Protein AF-A0AAW9EF21-F1 (afdb_monomer_lite)

Structure (mmCIF, N/CA/C/O backbone):
data_AF-A0AAW9EF21-F1
#
_entry.id   AF-A0AAW9EF21-F1
#
loop_
_atom_site.group_PDB
_atom_site.id
_atom_site.type_symbol
_atom_site.label_atom_id
_atom_site.label_alt_id
_atom_site.label_comp_id
_atom_site.label_asym_id
_atom_site.label_entity_id
_atom_site.label_seq_id
_atom_site.pdbx_PDB_ins_code
_atom_site.Cartn_x
_atom_site.Cartn_y
_atom_site.Cartn_z
_atom_site.occupancy
_atom_site.B_iso_or_equiv
_atom_site.auth_seq_id
_atom_site.auth_comp_id
_atom_site.auth_asym_id
_atom_site.auth_atom_id
_atom_site.pdbx_PDB_model_num
ATOM 1 N N . LEU A 1 1 ? 20.484 9.085 -9.683 1.00 52.66 1 LEU A N 1
ATOM 2 C CA . LEU A 1 1 ? 19.190 9.571 -9.156 1.00 52.66 1 LEU A CA 1
ATOM 3 C C . LEU A 1 1 ? 19.272 9.480 -7.636 1.00 52.66 1 LEU A C 1
ATOM 5 O O . LEU A 1 1 ? 19.601 8.409 -7.146 1.00 52.66 1 LEU A O 1
ATOM 9 N N . GLY A 1 2 ? 19.135 10.588 -6.904 1.00 64.81 2 GLY A N 1
ATOM 10 C CA . GLY A 1 2 ? 19.254 10.560 -5.438 1.00 64.81 2 GLY A CA 1
ATOM 11 C C . GLY A 1 2 ? 18.044 9.883 -4.772 1.00 64.81 2 GLY A C 1
ATOM 12 O O . GLY A 1 2 ? 16.968 9.891 -5.371 1.00 64.81 2 GLY A O 1
ATOM 13 N N . PRO A 1 3 ? 18.179 9.350 -3.543 1.00 64.38 3 PRO A N 1
ATOM 14 C CA . PRO A 1 3 ? 17.119 8.598 -2.858 1.00 64.38 3 PRO A CA 1
ATOM 15 C C . PRO A 1 3 ? 15.798 9.378 -2.728 1.00 64.38 3 PRO A C 1
ATOM 17 O O . PRO A 1 3 ? 14.741 8.825 -3.008 1.00 64.38 3 PRO A O 1
ATOM 20 N N . LYS A 1 4 ? 15.852 10.692 -2.458 1.00 62.03 4 LYS A N 1
ATOM 21 C CA . LYS A 1 4 ? 14.664 11.570 -2.434 1.00 62.03 4 LYS A CA 1
ATOM 22 C C . LYS A 1 4 ? 13.967 11.718 -3.787 1.00 62.03 4 LYS A C 1
ATOM 24 O O . LYS A 1 4 ? 12.749 11.802 -3.850 1.00 62.03 4 LYS A O 1
ATOM 29 N N . ALA A 1 5 ? 14.736 11.790 -4.872 1.00 62.22 5 ALA A N 1
ATOM 30 C CA . ALA A 1 5 ? 14.163 11.916 -6.210 1.00 62.22 5 ALA A CA 1
ATOM 31 C C . ALA A 1 5 ? 13.500 10.603 -6.647 1.00 62.22 5 ALA A C 1
ATOM 33 O O . ALA A 1 5 ? 12.499 10.627 -7.350 1.00 62.22 5 ALA A O 1
ATOM 34 N N . PHE A 1 6 ? 14.031 9.461 -6.201 1.00 62.06 6 PHE A N 1
ATOM 35 C CA . PHE A 1 6 ? 13.405 8.166 -6.438 1.00 62.06 6 PHE A CA 1
ATOM 36 C C . PHE A 1 6 ? 12.091 8.028 -5.662 1.00 62.06 6 PHE A C 1
ATOM 38 O O . PHE A 1 6 ? 11.083 7.701 -6.265 1.00 62.06 6 PHE A O 1
ATOM 45 N N . GLU A 1 7 ? 12.065 8.364 -4.371 1.00 61.50 7 GLU A N 1
ATOM 46 C CA . GLU A 1 7 ? 10.860 8.300 -3.528 1.00 61.50 7 GLU A CA 1
ATOM 47 C C . GLU A 1 7 ? 9.698 9.151 -4.071 1.00 61.50 7 GLU A C 1
ATOM 49 O O . GLU A 1 7 ? 8.569 8.676 -4.178 1.00 61.50 7 GLU A O 1
ATOM 54 N N . GLN A 1 8 ? 9.992 10.383 -4.499 1.00 65.88 8 GLN A N 1
ATOM 55 C CA . GLN A 1 8 ? 8.988 11.302 -5.046 1.00 65.88 8 GLN A CA 1
ATOM 56 C C . GLN A 1 8 ? 8.468 10.874 -6.426 1.00 65.88 8 GLN A C 1
ATOM 58 O O . GLN A 1 8 ? 7.329 11.168 -6.777 1.00 65.88 8 GLN A O 1
ATOM 63 N N . CYS A 1 9 ? 9.288 10.182 -7.220 1.00 63.47 9 CYS A N 1
ATOM 64 C CA . CYS A 1 9 ? 8.905 9.738 -8.559 1.00 63.47 9 CYS A CA 1
ATOM 65 C C . CYS A 1 9 ? 8.405 8.285 -8.601 1.00 63.47 9 CYS A C 1
ATOM 67 O O . CYS A 1 9 ? 7.783 7.903 -9.588 1.00 63.47 9 CYS A O 1
ATOM 69 N N . ALA A 1 10 ? 8.644 7.479 -7.562 1.00 59.19 10 ALA A N 1
ATOM 70 C CA . ALA A 1 10 ? 8.361 6.044 -7.565 1.00 59.19 10 ALA A CA 1
ATOM 71 C C . ALA A 1 10 ? 6.879 5.732 -7.810 1.00 59.19 10 ALA A C 1
ATOM 73 O O . ALA A 1 10 ? 6.586 4.884 -8.641 1.00 59.19 10 ALA A O 1
ATOM 74 N N . GLY A 1 11 ? 5.945 6.472 -7.203 1.00 58.59 11 GLY A N 1
ATOM 75 C CA . GLY A 1 11 ? 4.509 6.275 -7.454 1.00 58.59 11 GLY A CA 1
ATOM 76 C C . GLY A 1 11 ? 4.035 6.683 -8.856 1.00 58.59 11 GLY A C 1
ATOM 77 O O . GLY A 1 11 ? 2.920 6.350 -9.253 1.00 58.59 11 GLY A O 1
ATOM 78 N N . PHE A 1 12 ? 4.875 7.377 -9.634 1.00 62.59 12 PHE A N 1
ATOM 79 C CA . PHE A 1 12 ? 4.587 7.768 -11.019 1.00 62.59 12 PHE A CA 1
ATOM 80 C C . PHE A 1 12 ? 5.284 6.870 -12.054 1.00 62.59 12 PHE A C 1
ATOM 82 O O . PHE A 1 12 ? 4.884 6.851 -13.221 1.00 62.59 12 PHE A O 1
ATOM 89 N N . LEU A 1 13 ? 6.318 6.122 -11.655 1.00 60.44 13 LEU A N 1
ATOM 90 C CA . LEU A 1 13 ? 7.048 5.195 -12.517 1.00 60.44 13 LEU A CA 1
ATOM 91 C C . LEU A 1 13 ? 6.432 3.798 -12.431 1.00 60.44 13 LEU A C 1
ATOM 93 O O . LEU A 1 13 ? 6.708 3.040 -11.513 1.00 60.44 13 LEU A O 1
ATOM 97 N N . ARG A 1 14 ? 5.641 3.433 -13.443 1.00 59.31 14 ARG A N 1
ATOM 98 C CA . ARG A 1 14 ? 5.106 2.071 -13.577 1.00 59.31 14 ARG A CA 1
ATOM 99 C C . ARG A 1 14 ? 6.128 1.166 -14.261 1.00 59.31 14 ARG A C 1
ATOM 101 O O . ARG A 1 14 ? 6.427 1.367 -15.441 1.00 59.31 14 ARG A O 1
ATOM 108 N N . ILE A 1 15 ? 6.624 0.148 -13.562 1.00 62.09 15 ILE A N 1
ATOM 109 C CA . ILE A 1 15 ? 7.526 -0.869 -14.121 1.00 62.09 15 ILE A CA 1
ATOM 110 C C . ILE A 1 15 ? 6.711 -2.137 -14.405 1.00 62.09 15 ILE A C 1
ATOM 112 O O . ILE A 1 15 ? 6.364 -2.879 -13.495 1.00 62.09 15 ILE A O 1
ATOM 116 N N . ARG A 1 16 ? 6.393 -2.393 -15.684 1.00 54.59 16 ARG A N 1
ATOM 117 C CA . ARG A 1 16 ? 5.507 -3.506 -16.102 1.00 54.59 16 ARG A CA 1
ATOM 118 C C . 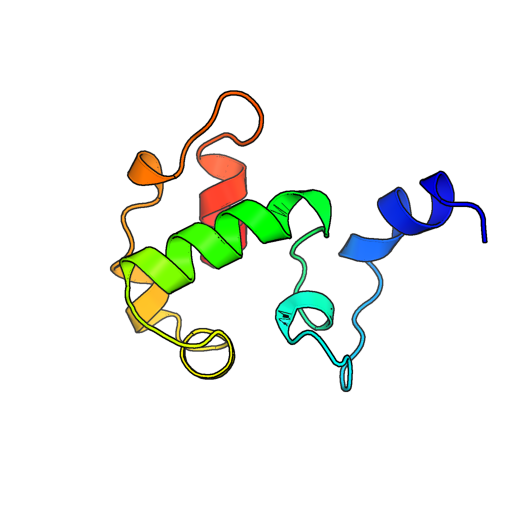ARG A 1 16 ? 6.117 -4.912 -15.948 1.00 54.59 16 ARG A C 1
ATOM 120 O O . ARG A 1 16 ? 5.356 -5.867 -15.939 1.00 54.59 16 ARG A O 1
ATOM 127 N N . ASP A 1 17 ? 7.435 -5.016 -15.763 1.00 57.03 17 ASP A N 1
ATOM 128 C CA . ASP A 1 17 ? 8.187 -6.266 -15.524 1.00 57.03 17 ASP A CA 1
ATOM 129 C C . ASP A 1 17 ? 9.089 -6.152 -14.274 1.00 57.03 17 ASP A C 1
ATOM 131 O O . ASP A 1 17 ? 10.211 -6.664 -14.218 1.00 57.03 17 ASP A O 1
ATOM 135 N N . GLY A 1 18 ? 8.636 -5.393 -13.271 1.00 59.72 18 GLY A N 1
ATOM 136 C CA . GLY A 1 18 ? 9.342 -5.255 -11.999 1.00 59.72 18 GLY A CA 1
ATOM 137 C C . GLY A 1 18 ? 9.393 -6.584 -11.242 1.00 59.72 18 GLY A C 1
ATOM 138 O O . GLY A 1 18 ? 8.475 -7.396 -11.325 1.00 59.72 18 GLY A O 1
ATOM 139 N N . LYS A 1 19 ? 10.459 -6.814 -10.463 1.00 64.88 19 LYS A N 1
ATOM 140 C CA . LYS A 1 19 ? 10.519 -7.977 -9.555 1.00 64.88 19 LYS A CA 1
ATOM 141 C C . LYS A 1 19 ? 9.432 -7.918 -8.482 1.00 64.88 19 LYS A C 1
ATOM 143 O O . LYS A 1 19 ? 9.062 -8.963 -7.955 1.00 64.88 19 LYS A O 1
ATOM 148 N N . ASN A 1 20 ? 8.973 -6.714 -8.138 1.00 68.44 20 ASN A N 1
ATOM 149 C CA . ASN A 1 20 ? 7.869 -6.512 -7.222 1.00 68.44 20 ASN A CA 1
ATOM 150 C C . ASN A 1 20 ? 6.616 -6.118 -8.022 1.00 68.44 20 ASN A C 1
ATOM 152 O O . ASN A 1 20 ? 6.627 -5.076 -8.677 1.00 68.44 20 ASN A O 1
ATOM 156 N N . PRO A 1 21 ? 5.530 -6.904 -7.963 1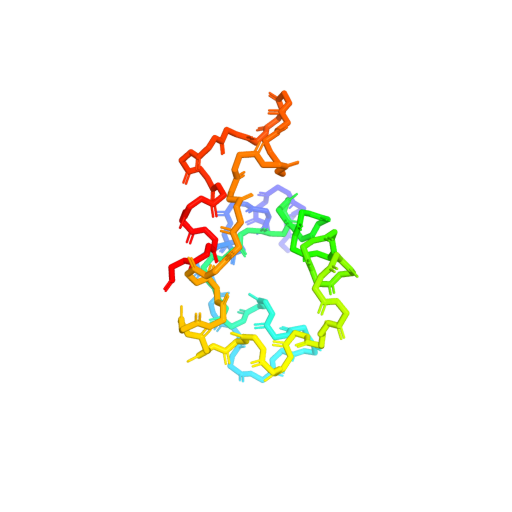.00 71.12 21 PRO A N 1
ATOM 157 C CA . PRO A 1 21 ? 4.272 -6.577 -8.634 1.00 71.12 21 PRO A CA 1
ATOM 158 C C . PRO A 1 21 ? 3.714 -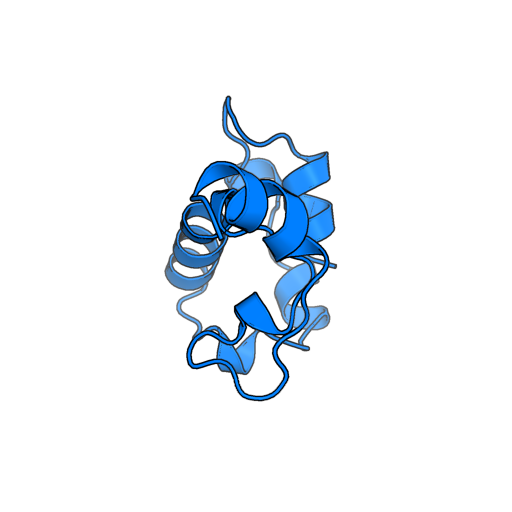5.203 -8.228 1.00 71.12 21 PRO A C 1
ATOM 160 O O . PRO A 1 21 ? 3.058 -4.541 -9.030 1.00 71.12 21 PRO A O 1
ATOM 163 N N . LEU A 1 22 ? 4.049 -4.711 -7.028 1.00 74.31 22 LEU A N 1
ATOM 164 C CA . LEU A 1 22 ? 3.679 -3.361 -6.589 1.00 74.31 22 LEU A CA 1
ATOM 165 C C . LEU A 1 22 ? 4.299 -2.250 -7.428 1.00 74.31 22 LEU A C 1
ATOM 167 O O . LEU A 1 22 ? 3.668 -1.205 -7.566 1.00 74.31 22 LEU A O 1
ATOM 171 N N . ASP A 1 23 ? 5.447 -2.487 -8.063 1.00 71.00 23 ASP A N 1
ATOM 172 C CA . ASP A 1 23 ? 6.091 -1.508 -8.946 1.00 71.00 23 ASP A CA 1
ATOM 173 C C . ASP A 1 23 ? 5.262 -1.259 -10.225 1.00 71.00 23 ASP A C 1
ATOM 175 O O . ASP A 1 23 ? 5.452 -0.262 -10.925 1.00 71.00 23 ASP A O 1
ATOM 179 N N . ALA A 1 24 ? 4.333 -2.163 -10.558 1.00 68.94 24 ALA A N 1
ATOM 180 C CA . ALA A 1 24 ? 3.370 -1.972 -11.642 1.00 68.94 24 ALA A CA 1
ATOM 181 C C . ALA A 1 24 ? 2.116 -1.195 -11.191 1.00 68.94 24 ALA A C 1
ATOM 183 O O . ALA A 1 24 ? 1.322 -0.759 -12.033 1.00 68.94 24 ALA A O 1
ATOM 184 N N . SER A 1 25 ? 1.933 -1.017 -9.881 1.00 72.06 25 SER A N 1
ATOM 185 C CA . SER A 1 25 ? 0.803 -0.317 -9.272 1.00 72.06 25 SER A CA 1
ATOM 186 C C . SER A 1 25 ? 1.122 1.161 -9.005 1.00 72.06 25 SER A C 1
ATOM 188 O O . SER A 1 25 ? 2.221 1.637 -9.262 1.00 72.06 25 SER A O 1
ATOM 190 N N . THR A 1 26 ? 0.134 1.922 -8.527 1.00 71.12 26 THR A N 1
ATOM 191 C CA . THR A 1 26 ? 0.330 3.323 -8.085 1.00 71.12 26 THR A CA 1
ATOM 192 C C . THR A 1 26 ? 0.662 3.401 -6.585 1.00 71.12 26 THR A C 1
ATOM 194 O O . THR A 1 26 ? 0.710 4.480 -6.002 1.00 71.12 26 THR A O 1
ATOM 197 N N . VAL A 1 27 ? 0.902 2.253 -5.945 1.00 79.69 27 VAL A N 1
ATOM 198 C CA . VAL A 1 27 ? 1.293 2.182 -4.537 1.00 79.69 27 VAL A CA 1
ATOM 199 C C . VAL A 1 27 ? 2.724 2.690 -4.395 1.00 79.69 27 VAL A C 1
ATOM 201 O O . VAL A 1 27 ? 3.648 2.163 -5.012 1.00 79.69 27 VAL A O 1
ATOM 204 N N . HIS A 1 28 ? 2.919 3.712 -3.565 1.00 77.56 28 HIS A N 1
ATOM 205 C CA . HIS A 1 28 ? 4.261 4.185 -3.247 1.00 77.56 28 HIS A CA 1
ATOM 206 C C . HIS A 1 28 ? 5.022 3.157 -2.383 1.00 77.56 28 HIS A C 1
ATOM 208 O O . HIS A 1 28 ? 4.412 2.516 -1.523 1.00 77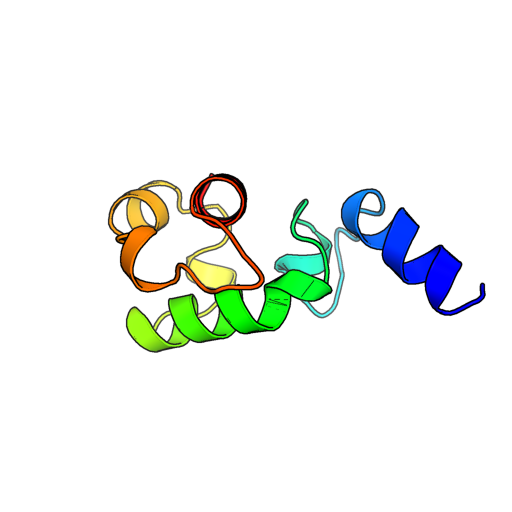.56 28 HIS A O 1
ATOM 214 N N . PRO A 1 29 ? 6.360 3.045 -2.528 1.00 79.81 29 PRO A N 1
ATOM 215 C CA . PRO A 1 29 ? 7.195 2.147 -1.721 1.00 79.81 29 PRO A CA 1
ATOM 216 C C . PRO A 1 29 ? 7.041 2.304 -0.205 1.00 79.81 29 PRO A C 1
ATOM 218 O O . PRO A 1 29 ? 7.201 1.336 0.533 1.00 79.81 29 PRO A O 1
ATOM 221 N N . GLU A 1 30 ? 6.689 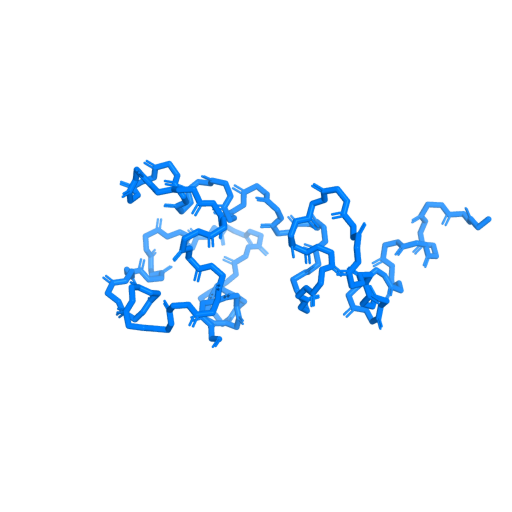3.503 0.267 1.00 82.38 30 GLU A N 1
ATOM 222 C CA . GLU A 1 30 ? 6.395 3.767 1.682 1.00 82.38 30 GLU A CA 1
ATOM 223 C C . GLU A 1 30 ? 5.253 2.895 2.229 1.00 82.38 30 GLU A C 1
ATOM 225 O O . GLU A 1 30 ? 5.260 2.531 3.401 1.00 82.38 30 GLU A O 1
ATOM 230 N N . ALA A 1 31 ? 4.306 2.505 1.373 1.00 82.75 31 ALA A N 1
ATOM 231 C CA . ALA A 1 31 ? 3.137 1.721 1.742 1.00 82.75 31 ALA A CA 1
ATOM 232 C C . ALA A 1 31 ? 3.322 0.206 1.530 1.00 82.75 31 ALA A C 1
ATOM 234 O O . ALA A 1 31 ? 2.410 -0.567 1.828 1.00 82.75 31 ALA A O 1
ATOM 235 N N . TYR A 1 32 ? 4.491 -0.251 1.060 1.00 85.94 32 TYR A N 1
ATOM 236 C CA . TYR A 1 32 ? 4.770 -1.684 0.872 1.00 85.94 32 TYR A CA 1
ATOM 237 C C . TYR A 1 32 ? 4.592 -2.499 2.164 1.00 85.94 32 TYR A C 1
ATOM 239 O O . TYR A 1 32 ? 3.958 -3.553 2.091 1.00 85.94 32 TYR A O 1
ATOM 247 N N . PRO A 1 33 ? 5.018 -2.016 3.352 1.00 86.94 33 PRO A N 1
ATOM 248 C CA . PRO A 1 33 ? 4.785 -2.738 4.603 1.00 86.94 33 PRO A CA 1
ATOM 249 C C . PRO A 1 33 ? 3.298 -2.965 4.911 1.00 86.94 33 PRO A C 1
ATOM 251 O O . PRO A 1 33 ? 2.927 -4.005 5.449 1.00 86.94 33 PRO A O 1
ATOM 254 N N . ILE A 1 34 ? 2.419 -2.020 4.550 1.00 87.00 34 ILE A N 1
ATOM 255 C CA . ILE A 1 34 ? 0.970 -2.186 4.736 1.00 87.00 34 ILE A CA 1
ATOM 256 C C . ILE A 1 34 ? 0.430 -3.266 3.813 1.00 87.00 34 ILE A C 1
ATOM 258 O O . ILE A 1 34 ? -0.348 -4.111 4.253 1.00 87.00 34 ILE A O 1
ATOM 262 N N . VAL A 1 35 ? 0.849 -3.263 2.548 1.00 84.81 35 VAL A N 1
ATOM 263 C CA . VAL A 1 35 ? 0.425 -4.294 1.599 1.00 84.81 35 VAL A CA 1
ATOM 264 C C . VAL A 1 35 ? 0.874 -5.673 2.073 1.00 84.81 35 VAL A C 1
ATOM 266 O O . VAL A 1 35 ? 0.070 -6.600 2.071 1.00 84.81 35 VAL A O 1
ATOM 269 N N . GLU A 1 36 ? 2.114 -5.815 2.540 1.00 86.00 36 GLU A N 1
ATOM 270 C CA . GLU A 1 36 ? 2.600 -7.080 3.099 1.00 86.00 36 GLU A CA 1
ATOM 271 C C . GLU A 1 36 ? 1.758 -7.546 4.296 1.00 86.00 36 GLU A C 1
ATOM 273 O O . GLU A 1 36 ? 1.364 -8.712 4.341 1.00 86.00 36 GLU A O 1
ATOM 278 N N . ASN A 1 37 ? 1.397 -6.641 5.213 1.00 87.56 37 ASN A N 1
ATOM 279 C CA . ASN A 1 37 ? 0.516 -6.959 6.343 1.00 87.56 37 ASN A CA 1
ATOM 280 C C . ASN A 1 37 ? -0.876 -7.422 5.890 1.00 87.56 37 ASN A C 1
ATOM 282 O O . ASN A 1 37 ? -1.423 -8.384 6.435 1.00 87.56 37 ASN A O 1
ATOM 286 N N . ILE A 1 38 ? -1.449 -6.764 4.878 1.00 86.25 38 ILE A N 1
ATOM 287 C CA . ILE A 1 38 ? -2.739 -7.152 4.299 1.00 86.25 38 ILE A CA 1
ATOM 288 C C . ILE A 1 38 ? -2.646 -8.563 3.717 1.00 86.25 38 ILE A C 1
ATOM 290 O O . ILE A 1 38 ? -3.475 -9.411 4.044 1.00 86.25 38 ILE A O 1
ATOM 294 N N . LEU A 1 39 ? -1.618 -8.832 2.907 1.00 86.19 39 LEU A N 1
ATOM 295 C CA . LEU A 1 39 ? -1.382 -10.130 2.268 1.00 86.19 39 LEU A CA 1
ATOM 296 C C . LEU A 1 39 ? -1.207 -11.259 3.285 1.00 86.19 39 LEU A C 1
ATOM 298 O O . LEU A 1 39 ? -1.764 -12.343 3.098 1.00 86.19 39 LEU A O 1
ATOM 302 N N . GLN A 1 40 ? -0.480 -10.998 4.374 1.00 87.69 40 GLN A N 1
ATOM 303 C CA . GLN A 1 40 ? -0.336 -11.942 5.479 1.00 87.69 40 GLN A CA 1
ATOM 304 C C . GLN A 1 40 ? -1.673 -12.216 6.170 1.00 87.69 40 GLN A C 1
ATOM 306 O O . GLN A 1 40 ? -1.991 -13.376 6.418 1.00 87.69 40 GLN A O 1
ATOM 311 N N . SER A 1 41 ? -2.482 -11.183 6.422 1.00 86.69 41 SER A N 1
ATOM 312 C CA . SER A 1 41 ? -3.795 -11.332 7.062 1.00 86.69 41 SER A CA 1
ATOM 313 C C . SER A 1 41 ? -4.730 -12.237 6.248 1.00 86.69 41 SER A C 1
ATOM 315 O O . SER A 1 41 ? -5.307 -13.194 6.768 1.00 86.69 41 SER A O 1
ATOM 317 N N . ILE A 1 42 ? -4.798 -12.026 4.930 1.00 85.19 42 ILE A N 1
ATOM 318 C CA . ILE A 1 42 ? -5.647 -12.827 4.032 1.00 85.19 42 ILE A CA 1
ATOM 319 C C . ILE A 1 42 ? -4.990 -14.132 3.558 1.00 85.19 42 ILE A C 1
ATOM 321 O O . ILE A 1 42 ? -5.612 -14.885 2.809 1.00 85.19 42 ILE A O 1
ATOM 325 N N . HIS A 1 43 ? -3.748 -14.404 3.974 1.00 85.44 43 HIS A N 1
ATOM 326 C CA . HIS A 1 43 ? -2.951 -15.564 3.561 1.00 85.44 43 HIS A CA 1
ATOM 327 C C . HIS A 1 43 ? -2.858 -15.729 2.034 1.00 85.44 43 HIS A C 1
ATOM 329 O O . HIS A 1 43 ? -2.833 -16.846 1.513 1.00 85.44 43 HIS A O 1
ATOM 335 N N . GLN A 1 44 ? -2.806 -14.614 1.302 1.00 84.44 44 GLN A N 1
ATOM 336 C CA . GLN A 1 44 ? -2.715 -14.620 -0.156 1.00 84.44 44 GLN A CA 1
ATOM 337 C C . GLN A 1 44 ? -1.402 -14.028 -0.638 1.00 84.44 44 GLN A C 1
ATOM 339 O O . GLN A 1 44 ? -0.772 -13.200 0.014 1.00 84.44 44 GLN A O 1
ATOM 344 N N . LYS A 1 45 ? -0.991 -14.466 -1.826 1.00 82.31 45 LYS A N 1
ATOM 345 C CA . LYS A 1 45 ? 0.154 -13.886 -2.519 1.00 82.31 45 LYS A CA 1
ATOM 346 C C . LYS A 1 45 ? -0.279 -12.655 -3.290 1.00 82.31 45 LYS A C 1
ATOM 348 O O . LYS A 1 45 ? -1.390 -12.603 -3.813 1.00 82.31 45 LYS A O 1
ATOM 353 N N . ILE A 1 46 ? 0.643 -11.713 -3.425 1.00 80.75 46 ILE A N 1
ATOM 354 C CA . ILE A 1 46 ? 0.402 -10.466 -4.141 1.00 80.75 46 ILE A CA 1
ATOM 355 C C . ILE A 1 46 ? -0.072 -10.691 -5.580 1.00 80.75 46 ILE A C 1
ATOM 357 O O . ILE A 1 46 ? -0.999 -10.024 -6.022 1.00 80.75 46 ILE A O 1
ATOM 361 N N . ASP A 1 47 ? 0.452 -11.715 -6.258 1.00 78.50 47 ASP A N 1
ATOM 362 C CA . ASP A 1 47 ? 0.061 -12.089 -7.623 1.00 78.50 47 ASP A CA 1
ATOM 363 C C . ASP A 1 47 ? -1.406 -12.531 -7.748 1.00 78.50 47 ASP A C 1
ATOM 365 O O . ASP A 1 47 ? -1.980 -12.467 -8.828 1.00 78.50 47 ASP A O 1
ATOM 369 N N . GLN A 1 48 ? -2.019 -13.009 -6.659 1.00 77.81 48 GLN A N 1
ATOM 370 C CA . GLN A 1 48 ? -3.427 -13.438 -6.631 1.00 77.81 48 GLN A CA 1
ATOM 371 C C . GLN A 1 48 ? -4.382 -12.285 -6.309 1.00 77.81 48 GLN A C 1
ATOM 373 O O . GLN A 1 48 ? -5.569 -12.332 -6.634 1.00 77.81 48 GLN A O 1
ATOM 378 N N . VAL A 1 49 ? -3.856 -11.257 -5.647 1.00 80.06 49 VAL A N 1
ATOM 379 C CA . VAL A 1 49 ? -4.606 -10.094 -5.174 1.00 80.06 49 VAL A CA 1
ATOM 380 C C . VAL A 1 49 ? -4.561 -8.972 -6.207 1.00 80.06 49 VAL A C 1
ATOM 382 O O . VAL A 1 49 ? -5.542 -8.254 -6.400 1.00 80.06 49 VAL A O 1
ATOM 385 N N . MET A 1 50 ? -3.444 -8.848 -6.920 1.00 75.94 50 MET A N 1
ATOM 386 C CA . MET A 1 50 ? -3.240 -7.844 -7.950 1.00 75.94 50 MET A CA 1
ATOM 387 C C . MET A 1 50 ? -4.200 -8.079 -9.126 1.00 75.94 50 MET A C 1
ATOM 389 O O . MET A 1 50 ? -4.119 -9.079 -9.833 1.00 75.94 50 MET A O 1
ATOM 393 N N . GLY A 1 51 ? -5.152 -7.158 -9.307 1.00 73.31 51 GLY A N 1
ATOM 394 C CA . GLY A 1 51 ? -6.235 -7.271 -10.292 1.00 73.31 51 GLY A CA 1
ATOM 395 C C . GLY A 1 51 ? -7.497 -7.986 -9.790 1.00 73.31 51 GLY A C 1
ATOM 396 O O . GLY A 1 51 ? -8.493 -8.029 -10.512 1.00 73.31 51 GLY A O 1
ATOM 397 N N . ASN A 1 52 ? -7.504 -8.497 -8.555 1.00 81.88 52 ASN A N 1
ATOM 398 C CA . ASN A 1 52 ? -8.667 -9.138 -7.946 1.00 81.88 52 ASN A CA 1
ATOM 399 C C . ASN A 1 52 ? -9.402 -8.178 -6.997 1.00 81.88 52 ASN A C 1
ATOM 401 O O . ASN A 1 52 ? -9.335 -8.285 -5.770 1.00 81.88 52 ASN A O 1
ATOM 405 N N . SER A 1 53 ? -10.143 -7.241 -7.588 1.00 78.75 53 SER A N 1
ATOM 406 C CA . SER A 1 53 ? -10.932 -6.244 -6.852 1.00 78.75 53 SER A CA 1
ATOM 407 C C . SER A 1 53 ? -11.996 -6.864 -5.940 1.00 78.75 53 SER A C 1
ATOM 409 O O . SER A 1 53 ? -12.320 -6.294 -4.901 1.00 78.75 53 SER A O 1
ATOM 411 N N . ALA A 1 54 ? -12.508 -8.055 -6.268 1.00 83.56 54 ALA A N 1
ATOM 412 C CA . ALA A 1 54 ? -13.477 -8.760 -5.432 1.00 83.56 54 ALA A CA 1
ATOM 413 C C . ALA A 1 54 ? -12.864 -9.230 -4.103 1.00 83.56 54 ALA A C 1
ATOM 415 O O . ALA A 1 54 ? -13.509 -9.110 -3.061 1.00 83.56 54 ALA A O 1
ATOM 416 N N . LEU A 1 55 ? -11.621 -9.726 -4.117 1.00 83.12 55 LEU A N 1
ATOM 417 C CA . LEU A 1 55 ? -10.893 -10.053 -2.889 1.00 83.12 55 LEU A CA 1
ATOM 418 C C . LEU A 1 55 ? -10.556 -8.795 -2.095 1.00 83.12 55 LEU A C 1
ATOM 420 O O . LEU A 1 55 ? -10.826 -8.752 -0.900 1.00 83.12 55 LEU A O 1
ATOM 424 N N . LEU A 1 56 ? -10.034 -7.762 -2.762 1.00 82.25 56 LEU A N 1
ATOM 425 C CA . LEU A 1 56 ? -9.676 -6.492 -2.124 1.00 82.25 56 LEU A CA 1
ATOM 426 C C . LEU A 1 56 ? -10.882 -5.820 -1.449 1.00 82.25 56 LEU A C 1
ATOM 428 O O . LEU A 1 56 ? -10.758 -5.303 -0.344 1.00 82.25 56 LEU A O 1
ATOM 432 N N . SER A 1 57 ? -12.070 -5.908 -2.056 1.00 82.62 57 SER A N 1
ATOM 433 C CA . SER A 1 57 ? -13.309 -5.350 -1.495 1.00 82.62 57 SER A CA 1
ATOM 434 C C . SER A 1 57 ? -13.791 -6.031 -0.208 1.00 82.62 57 SER A C 1
ATOM 436 O O . SER A 1 57 ? -14.559 -5.433 0.544 1.00 82.62 57 SER A O 1
ATOM 438 N N . GLN A 1 58 ? -13.352 -7.266 0.059 1.00 85.62 58 GLN A N 1
ATOM 439 C CA . GLN A 1 58 ? -13.675 -7.992 1.294 1.00 85.62 58 GLN A CA 1
ATOM 440 C C . GLN A 1 58 ? -12.751 -7.606 2.456 1.00 85.62 58 GLN A C 1
ATOM 442 O O . GLN A 1 58 ? -13.028 -7.954 3.603 1.00 85.62 58 GLN A O 1
ATOM 447 N N . ILE A 1 59 ? -11.657 -6.894 2.175 1.00 86.38 59 ILE A N 1
ATOM 448 C CA . ILE A 1 59 ? -10.663 -6.504 3.170 1.00 86.38 59 ILE A CA 1
ATOM 449 C C . ILE A 1 59 ? -11.166 -5.277 3.922 1.00 86.38 59 ILE A C 1
ATOM 451 O O . ILE A 1 59 ? -11.513 -4.248 3.339 1.00 86.38 59 ILE A O 1
ATOM 455 N N . ASN A 1 60 ? -11.173 -5.362 5.249 1.00 87.31 60 ASN A N 1
ATOM 456 C CA . ASN A 1 60 ? -11.558 -4.243 6.090 1.00 87.31 60 ASN A CA 1
ATOM 457 C C . ASN A 1 60 ? -10.397 -3.247 6.224 1.00 87.31 60 ASN A C 1
ATOM 459 O O . ASN A 1 60 ? -9.540 -3.385 7.094 1.00 87.31 60 ASN A O 1
ATOM 463 N N . ALA A 1 61 ? -10.394 -2.204 5.389 1.00 87.31 61 ALA A N 1
ATOM 464 C CA . ALA A 1 61 ? -9.358 -1.165 5.380 1.00 87.31 61 ALA A CA 1
ATOM 465 C C . ALA A 1 61 ? -9.094 -0.530 6.759 1.00 87.31 61 ALA A C 1
ATOM 467 O O . ALA A 1 61 ? -7.978 -0.096 7.035 1.00 87.31 61 ALA A O 1
ATOM 468 N N . ARG A 1 62 ? -10.104 -0.486 7.644 1.00 87.38 62 ARG A N 1
ATOM 469 C CA . ARG A 1 62 ? -9.984 0.097 8.993 1.00 87.38 62 ARG A CA 1
ATOM 470 C C . ARG A 1 62 ? -8.998 -0.648 9.885 1.00 87.38 62 ARG A C 1
ATOM 472 O O . ARG A 1 62 ? -8.420 -0.023 10.765 1.00 87.38 62 ARG A O 1
ATOM 479 N N . GLU A 1 63 ? -8.810 -1.945 9.665 1.00 88.12 63 GLU A N 1
ATOM 480 C CA . GLU A 1 63 ? -7.917 -2.780 10.479 1.00 88.12 63 GLU A CA 1
ATOM 481 C C . GLU A 1 63 ? -6.439 -2.488 10.215 1.00 88.12 63 GLU A C 1
ATOM 483 O O . GLU A 1 63 ? -5.591 -2.784 11.050 1.00 88.12 63 GLU A O 1
ATOM 488 N N . PHE A 1 64 ? -6.136 -1.854 9.082 1.00 87.44 64 PHE A N 1
ATOM 489 C CA . PHE A 1 64 ? -4.774 -1.544 8.661 1.00 87.44 64 PHE A CA 1
ATOM 490 C C . PHE A 1 64 ? -4.423 -0.060 8.835 1.00 87.44 64 PHE A C 1
ATOM 492 O O . PHE A 1 64 ? -3.323 0.349 8.468 1.00 87.44 64 PHE A O 1
ATOM 499 N N . VAL A 1 65 ? -5.343 0.754 9.375 1.00 89.12 65 VAL A N 1
ATOM 500 C CA . VAL A 1 65 ? -5.121 2.187 9.628 1.00 89.12 65 VAL A CA 1
ATOM 501 C C . VAL A 1 65 ? -4.042 2.356 10.689 1.00 89.12 65 VAL A C 1
ATOM 503 O O . VAL A 1 65 ? -4.111 1.767 11.765 1.00 89.12 65 VAL A O 1
ATOM 506 N N . THR A 1 66 ? -3.060 3.201 10.392 1.00 85.88 66 THR A N 1
ATOM 507 C CA . THR A 1 66 ? -1.958 3.530 11.303 1.00 85.88 66 THR A CA 1
ATOM 508 C C . THR A 1 66 ? -1.831 5.044 11.460 1.00 85.88 66 THR A C 1
ATOM 510 O O . THR A 1 66 ? -2.492 5.810 10.761 1.00 85.88 66 THR A O 1
ATOM 513 N N . GLU A 1 67 ? -0.965 5.501 12.367 1.00 85.00 67 GLU A N 1
ATOM 514 C CA . GLU A 1 67 ? -0.681 6.935 12.532 1.00 85.00 67 GLU A CA 1
ATOM 515 C C . GLU A 1 67 ? -0.022 7.560 11.289 1.00 85.00 67 GLU A C 1
ATOM 517 O O . GLU A 1 67 ? -0.195 8.749 11.036 1.00 85.00 67 GLU A O 1
ATOM 522 N N . GLN A 1 68 ? 0.709 6.763 10.501 1.00 83.50 68 GLN A N 1
ATOM 523 C CA . GLN A 1 68 ? 1.351 7.209 9.259 1.00 83.50 68 GLN A CA 1
ATOM 524 C C . GLN A 1 68 ? 0.422 7.118 8.045 1.00 83.50 68 GLN A C 1
ATOM 526 O O . GLN A 1 68 ? 0.495 7.960 7.153 1.00 83.50 68 GLN A O 1
ATOM 531 N N . PHE A 1 69 ? -0.464 6.121 8.014 1.00 84.62 69 PHE A N 1
ATOM 532 C CA . PHE A 1 69 ? -1.323 5.842 6.868 1.00 84.62 69 PHE A CA 1
ATOM 533 C C . PHE A 1 69 ? -2.791 5.859 7.277 1.00 84.62 69 PHE A C 1
ATOM 535 O O . PHE A 1 69 ? -3.289 4.959 7.958 1.00 84.62 69 PHE A O 1
ATOM 542 N N . GLY A 1 70 ? -3.491 6.897 6.824 1.00 87.75 70 GLY A N 1
ATOM 543 C CA . GLY A 1 70 ? -4.919 7.051 7.051 1.00 87.75 70 GLY A CA 1
ATOM 544 C C . GLY A 1 70 ? -5.766 6.086 6.219 1.00 87.75 70 GLY A C 1
ATOM 545 O O . GLY A 1 70 ? -5.314 5.460 5.261 1.00 87.75 70 GLY A O 1
ATOM 546 N N . LEU A 1 71 ? -7.056 6.035 6.550 1.00 88.00 71 LEU A N 1
ATOM 547 C CA . LEU A 1 71 ? -8.043 5.199 5.862 1.00 88.00 71 LEU A CA 1
ATOM 548 C C . LEU A 1 71 ? -8.152 5.505 4.361 1.00 88.00 71 LEU A C 1
ATOM 550 O O . LEU A 1 71 ? -8.367 4.592 3.568 1.00 88.00 71 LEU A O 1
ATOM 554 N N . SER A 1 72 ? -7.993 6.770 3.964 1.00 86.44 72 SER A N 1
ATOM 555 C CA . SER A 1 72 ? -8.017 7.166 2.552 1.00 86.44 72 SER A CA 1
ATOM 556 C C . SER A 1 72 ? -6.883 6.510 1.766 1.00 86.44 72 SER A C 1
ATOM 558 O O . SER A 1 72 ? -7.143 5.906 0.734 1.00 86.44 72 SER A O 1
ATOM 560 N N . THR A 1 73 ? -5.659 6.533 2.302 1.00 86.56 73 THR A N 1
ATOM 561 C CA . THR A 1 73 ? -4.488 5.922 1.661 1.00 86.56 73 THR A CA 1
ATOM 562 C C . THR A 1 73 ? -4.663 4.418 1.495 1.00 86.56 73 THR A C 1
ATOM 564 O O . THR A 1 73 ? -4.368 3.870 0.441 1.00 86.56 73 THR A O 1
ATOM 567 N N . ILE A 1 74 ? -5.200 3.743 2.512 1.00 86.56 74 ILE A N 1
ATOM 568 C CA . ILE A 1 74 ? -5.428 2.294 2.457 1.00 86.56 74 ILE A CA 1
ATOM 569 C C . ILE A 1 74 ? -6.526 1.955 1.450 1.00 86.56 74 ILE A C 1
ATOM 571 O O . ILE A 1 74 ? -6.376 1.016 0.677 1.00 86.56 74 ILE A O 1
ATOM 575 N N . ASN A 1 75 ? -7.602 2.738 1.399 1.00 86.94 75 ASN A N 1
ATOM 576 C CA . ASN A 1 75 ? -8.634 2.557 0.379 1.00 86.94 75 ASN A CA 1
ATOM 577 C C . ASN A 1 75 ? -8.109 2.785 -1.042 1.00 86.94 75 ASN A C 1
ATOM 579 O O . ASN A 1 75 ? -8.559 2.097 -1.954 1.00 86.94 75 ASN A O 1
ATOM 583 N N . ASP A 1 76 ? -7.179 3.721 -1.236 1.00 84.44 76 ASP A N 1
ATOM 584 C CA . ASP A 1 76 ? -6.547 3.941 -2.539 1.00 84.44 76 ASP A CA 1
ATOM 585 C C . ASP A 1 76 ? -5.630 2.774 -2.935 1.00 84.44 76 ASP A C 1
ATOM 587 O O . ASP A 1 76 ? -5.543 2.444 -4.113 1.00 84.44 76 ASP A O 1
ATOM 591 N N . ILE A 1 77 ? -5.002 2.100 -1.965 1.00 82.94 77 ILE A N 1
ATOM 592 C CA . ILE A 1 77 ? -4.212 0.877 -2.192 1.00 82.94 77 ILE A CA 1
ATOM 593 C C . ILE A 1 77 ? -5.106 -0.321 -2.556 1.00 82.94 77 ILE A C 1
ATOM 595 O O . ILE A 1 77 ? -4.695 -1.182 -3.330 1.00 82.94 77 ILE A O 1
ATOM 599 N N . LEU A 1 78 ? -6.316 -0.398 -1.990 1.00 80.88 78 LEU A N 1
ATOM 600 C CA . LEU A 1 78 ? -7.260 -1.509 -2.187 1.00 80.88 78 LEU A CA 1
ATOM 601 C C . LEU A 1 78 ? -8.148 -1.370 -3.444 1.00 80.88 78 LEU A C 1
ATOM 603 O O . LEU A 1 78 ? -8.970 -2.252 -3.699 1.00 80.88 78 LEU A O 1
ATOM 607 N N . LYS A 1 79 ? -8.026 -0.279 -4.205 1.00 73.12 79 LYS A N 1
ATOM 608 C CA . LYS A 1 79 ? -8.820 -0.000 -5.414 1.00 73.12 79 LYS A CA 1
ATOM 609 C C . LYS A 1 79 ? -8.148 -0.496 -6.691 1.00 73.12 79 LYS A C 1
ATOM 611 O O . LYS A 1 79 ? -8.897 -1.019 -7.547 1.00 73.12 79 LYS A O 1
#

Secondary structure (DSSP, 8-state):
--HHHHHHHHTT---TT-SSGGGGSS--GGGHHHHHHHHHHTT--HHHHTT-H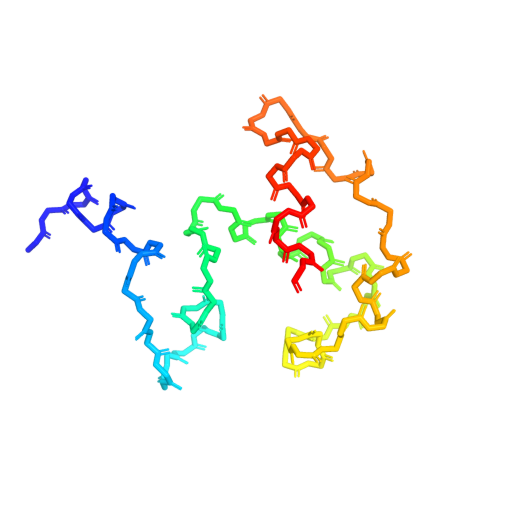HHHHTS-GGGG--SSS-HHHHHHHT-

Radius of gyration: 12.73 Å; chains: 1; bounding box: 33×28×29 Å

Organism: Klebsiella aerogenes (NCBI:txid548)

Sequence (79 aa):
LGPKAFEQCAGFLRIRDGKNPLDASTVHPEAYPIVENILQSIHQKIDQVMGNSALLSQINAREFVTEQFGLSTINDILK

pLDDT: mean 77.2, std 10.47, range [52.66, 89.12]

InterPro domains:
  IPR010994 RuvA domain 2-like [SSF47781] (19-78)
  IPR041692 HHH domain 9 [PF17674] (20-79)

Foldseek 3Di:
DDPVVCQVCQLVQADPPDPDPCSNHSQGPVCVVLVVVQCVVVVHDPVVQVVCLVVLVVGDLVVSADPVHHSVSSVSVSD